Protein AF-A0A640MZW0-F1 (afdb_monomer)

Solvent-accessible surface area (backbone atoms only — not comparable to full-atom values): 3228 Å² total; per-residue (Å²): 133,62,59,75,46,80,37,77,53,25,78,40,83,65,30,37,54,52,53,53,52,40,49,76,71,59,37,44,75,46,63,45,66,98,48,78,88,53,49,63,64,51,53,52,54,39,46,76,67,73,43,91,125

pLDDT: mean 88.59, std 7.04, range [62.12, 96.56]

Nearest PDB structures (foldseek):
  4dc0-assembly1_B  TM=8.116E-01  e=3.977E-02  Streptomyces coelicolor
  3u4d-assembly1_A-2  TM=7.807E-01  e=9.862E-02  Bacillus subtilis
  3u4c-assembly1_A-2  TM=7.707E-01  e=3.016E-01  Bacillus subtilis
  4nbw-assembly1_D  TM=7.695E-01  e=1.308E+00  Plesiocystis pacifica SIR-1
  6zdz-assembly1_B  TM=7.450E-01  e=3.024E+00  Comamonas sp. 26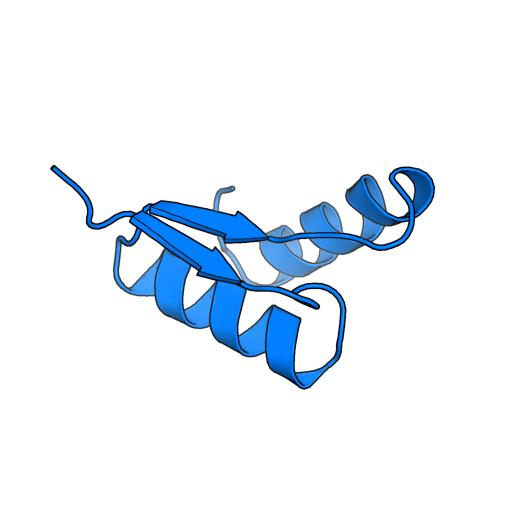

Foldseek 3Di:
DAAEEEQEPLVDPVSVVVQLVCLVVVHHYDYDDPDPVCVVVSVVVSVVVVRDD

Mean predicted aligned error: 3.94 Å

Organism: Bacillus anthracis (NCBI:txid1392)

Secondary structure (DSSP, 8-state):
---EEEETTTTSHHHHHHHHHHHHTT-EEEE--S-GGGHHHHHHHHHHTT---

Sequence (53 aa):
MKEQVLVTGGTGFLGLRIVAELLKQDYSVRATIRSLSKKDTILETLKAQNIDT

InterPro domains:
  IPR008030 NmrA-like domain [PF05368] (1-51)
  IPR036291 NAD(P)-binding domain superfamily [SSF51735] (3-49)

Radius of gyration: 10.35 Å; Cα contacts (8 Å, |Δi|>4): 64; chains: 1; bounding box: 26×21×26 Å

Structure (mmCIF, N/CA/C/O backbone):
data_AF-A0A640MZW0-F1
#
_entry.id   AF-A0A640MZW0-F1
#
loop_
_atom_site.group_PDB
_atom_site.id
_atom_site.type_symbol
_atom_site.label_atom_id
_atom_site.label_alt_id
_atom_site.label_comp_id
_atom_site.label_asym_id
_atom_site.label_entity_id
_atom_site.label_seq_id
_atom_site.pdbx_PDB_ins_code
_atom_site.Cartn_x
_atom_site.Cartn_y
_atom_site.Cartn_z
_atom_site.occupancy
_atom_site.B_iso_or_equiv
_atom_site.auth_seq_id
_atom_site.auth_comp_id
_atom_site.auth_asym_id
_atom_site.auth_atom_id
_atom_site.pdbx_PDB_model_num
ATOM 1 N N . MET A 1 1 ? -14.369 7.115 11.244 1.00 62.12 1 MET A N 1
ATOM 2 C CA . MET A 1 1 ? -13.802 7.218 9.880 1.00 62.12 1 MET A CA 1
ATOM 3 C C . MET A 1 1 ? -12.309 7.000 10.003 1.00 62.12 1 MET A C 1
ATOM 5 O O . MET A 1 1 ? -11.719 7.667 10.840 1.00 62.12 1 MET A O 1
ATOM 9 N N . LYS A 1 2 ? -11.722 6.072 9.240 1.00 77.44 2 LYS A N 1
ATOM 10 C CA . LYS A 1 2 ? -10.261 5.915 9.190 1.00 77.44 2 LYS A CA 1
ATOM 11 C C . LYS A 1 2 ? -9.669 7.106 8.437 1.00 77.44 2 LYS A C 1
ATOM 13 O O . LYS A 1 2 ? -10.206 7.481 7.393 1.00 77.44 2 LYS A O 1
ATOM 18 N N . GLU A 1 3 ? -8.607 7.708 8.962 1.00 92.19 3 GLU A N 1
ATOM 19 C CA . GLU A 1 3 ? -7.895 8.776 8.258 1.00 92.19 3 GLU A CA 1
ATOM 20 C C . GLU A 1 3 ? -7.289 8.225 6.964 1.00 92.19 3 GLU A C 1
ATOM 22 O O . GLU A 1 3 ? -6.832 7.079 6.903 1.00 92.19 3 GLU A O 1
ATOM 27 N N . GLN A 1 4 ? -7.339 9.025 5.900 1.00 95.44 4 GLN A N 1
ATOM 28 C CA . GLN A 1 4 ? -6.979 8.564 4.568 1.00 95.44 4 GLN A CA 1
ATOM 29 C C . GLN A 1 4 ? -5.636 9.149 4.132 1.00 95.44 4 GLN A C 1
ATOM 31 O O . GLN A 1 4 ? -5.497 10.365 4.009 1.00 95.44 4 GLN A O 1
ATOM 36 N N . VAL A 1 5 ? -4.669 8.282 3.832 1.00 96.56 5 VAL A N 1
ATOM 37 C CA . VAL A 1 5 ? -3.289 8.667 3.506 1.00 96.56 5 VAL A CA 1
ATOM 38 C C . VAL A 1 5 ? -2.959 8.303 2.060 1.00 96.56 5 VAL A C 1
ATOM 40 O O . VAL A 1 5 ? -3.201 7.179 1.622 1.00 96.56 5 VAL A O 1
ATOM 43 N N . LEU A 1 6 ? -2.385 9.248 1.309 1.00 96.31 6 LEU A N 1
ATOM 44 C CA . LEU A 1 6 ? -1.829 9.012 -0.026 1.00 96.31 6 LEU A CA 1
ATOM 45 C C . LEU A 1 6 ? -0.304 8.889 0.061 1.00 96.31 6 LEU A C 1
ATOM 47 O O . LEU A 1 6 ? 0.382 9.859 0.374 1.00 96.31 6 LEU A O 1
ATOM 51 N N . VAL A 1 7 ? 0.231 7.719 -0.279 1.00 94.94 7 VAL A N 1
ATOM 52 C CA . VAL A 1 7 ? 1.671 7.460 -0.361 1.00 94.94 7 VAL A CA 1
ATOM 53 C C . VAL A 1 7 ? 2.108 7.487 -1.823 1.00 94.94 7 VAL A C 1
ATOM 55 O O . VAL A 1 7 ? 1.807 6.583 -2.608 1.00 94.94 7 VAL A O 1
ATOM 58 N N . THR A 1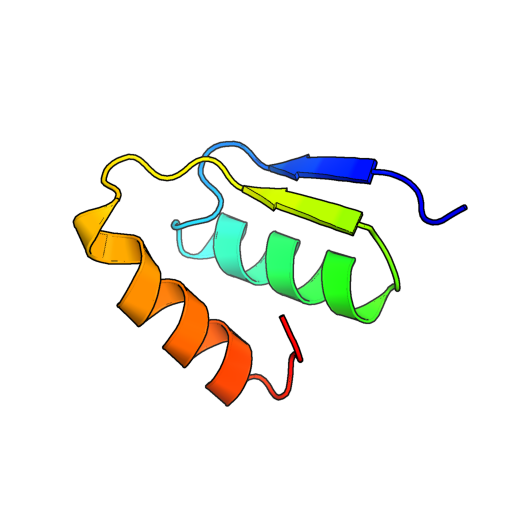 8 ? 2.852 8.522 -2.207 1.00 94.31 8 THR A N 1
ATOM 59 C CA . THR A 1 8 ? 3.492 8.549 -3.526 1.00 94.31 8 THR A CA 1
ATOM 60 C C . THR A 1 8 ? 4.767 7.703 -3.503 1.00 94.31 8 THR A C 1
ATOM 62 O O . THR A 1 8 ? 5.504 7.695 -2.521 1.00 94.31 8 THR A O 1
ATOM 65 N N . GLY A 1 9 ? 5.001 6.903 -4.546 1.00 89.31 9 GLY A N 1
ATOM 66 C CA . GLY A 1 9 ? 6.130 5.961 -4.567 1.00 89.31 9 GLY A CA 1
ATOM 67 C C . GLY A 1 9 ? 6.015 4.785 -3.580 1.00 89.31 9 GLY A C 1
ATOM 68 O O . GLY A 1 9 ? 7.034 4.212 -3.193 1.00 89.31 9 GLY A O 1
ATOM 69 N N . GLY A 1 10 ? 4.795 4.380 -3.203 1.00 89.75 10 GLY A N 1
ATOM 70 C CA . GLY A 1 10 ? 4.542 3.293 -2.240 1.00 89.75 10 GLY A CA 1
ATOM 71 C C . GLY A 1 10 ? 5.059 1.903 -2.647 1.00 89.75 10 GLY A C 1
ATOM 72 O O . GLY A 1 10 ? 4.969 0.966 -1.867 1.00 89.75 10 GLY A O 1
ATOM 73 N N . THR A 1 11 ? 5.626 1.756 -3.848 1.00 88.31 11 THR A N 1
ATOM 74 C CA . THR A 1 11 ? 6.223 0.505 -4.349 1.00 88.31 11 THR A CA 1
ATOM 75 C C . THR A 1 11 ? 7.721 0.382 -4.083 1.00 88.31 11 THR A C 1
ATOM 77 O O . THR A 1 11 ? 8.315 -0.639 -4.417 1.00 88.31 11 THR A O 1
ATOM 80 N N . GLY A 1 12 ? 8.375 1.450 -3.616 1.00 87.44 12 GLY A N 1
ATOM 81 C CA . GLY A 1 12 ? 9.795 1.417 -3.271 1.00 87.44 12 GLY A CA 1
ATOM 82 C C . GLY A 1 12 ? 10.042 0.670 -1.960 1.00 87.44 12 GLY A C 1
ATOM 83 O O . GLY A 1 1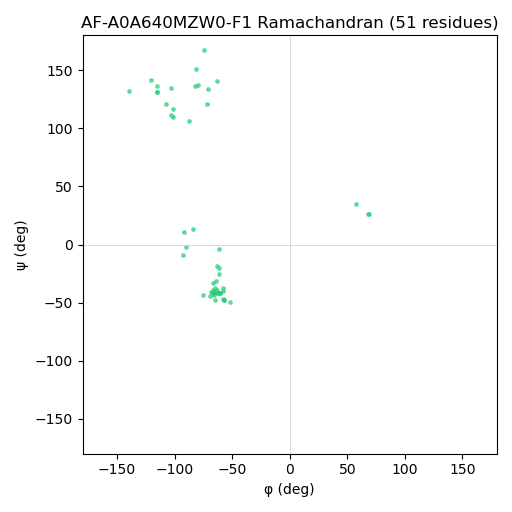2 ? 9.113 0.442 -1.191 1.00 87.44 12 GLY A O 1
ATOM 84 N N . PHE A 1 13 ? 11.305 0.352 -1.666 1.00 88.44 13 PHE A N 1
ATOM 85 C CA . PHE A 1 13 ? 11.690 -0.345 -0.430 1.00 88.44 13 PHE A CA 1
ATOM 86 C C . PHE A 1 13 ? 11.131 0.333 0.833 1.00 88.44 13 PHE A C 1
ATOM 88 O O . PHE A 1 13 ? 10.496 -0.310 1.665 1.00 88.44 13 PHE A O 1
ATOM 95 N N . LEU A 1 14 ? 11.312 1.652 0.951 1.00 91.62 14 LEU A N 1
ATOM 96 C CA . LEU A 1 14 ? 10.792 2.418 2.083 1.00 91.62 14 LEU A CA 1
ATOM 97 C C . LEU A 1 14 ? 9.276 2.636 1.992 1.00 91.62 14 LEU A C 1
ATOM 99 O O . LEU A 1 14 ? 8.576 2.461 2.986 1.00 91.62 14 LEU A O 1
ATOM 103 N N . GLY A 1 15 ? 8.772 2.981 0.803 1.00 92.88 15 GLY A N 1
ATOM 104 C CA . GLY A 1 15 ? 7.351 3.253 0.578 1.00 92.88 15 GLY A CA 1
ATOM 105 C C . GLY A 1 15 ? 6.462 2.071 0.959 1.00 92.88 15 GLY A C 1
ATOM 106 O O . GLY A 1 15 ? 5.442 2.267 1.610 1.00 92.88 15 GLY A O 1
ATOM 107 N N . LEU A 1 16 ? 6.897 0.847 0.650 1.00 92.06 16 LEU A N 1
ATOM 108 C CA . LEU A 1 16 ? 6.158 -0.361 0.994 1.00 92.06 16 LEU A CA 1
ATOM 109 C C . LEU A 1 16 ? 6.080 -0.575 2.510 1.00 92.06 16 LEU A C 1
ATOM 111 O O . LEU A 1 16 ? 5.018 -0.916 3.021 1.00 92.06 16 LEU A O 1
ATOM 115 N N . ARG A 1 17 ? 7.174 -0.315 3.244 1.00 93.12 17 ARG A N 1
ATOM 116 C CA . ARG A 1 17 ? 7.165 -0.383 4.715 1.00 93.12 17 ARG A CA 1
ATOM 117 C C . ARG A 1 17 ? 6.258 0.676 5.337 1.00 93.12 17 ARG A C 1
ATOM 119 O O . ARG A 1 17 ? 5.583 0.380 6.312 1.00 93.12 17 ARG A O 1
ATOM 126 N N . ILE A 1 18 ? 6.216 1.880 4.765 1.00 94.88 18 ILE A N 1
ATOM 127 C CA . ILE A 1 18 ? 5.316 2.948 5.224 1.00 94.88 18 ILE A CA 1
ATOM 128 C C . ILE A 1 18 ? 3.854 2.548 5.003 1.00 94.88 18 ILE A C 1
ATOM 130 O O . ILE A 1 18 ? 3.052 2.662 5.922 1.00 94.88 18 ILE A O 1
ATOM 134 N N . VAL A 1 19 ? 3.511 2.043 3.812 1.00 93.88 19 VAL A N 1
ATOM 135 C CA . VAL A 1 19 ? 2.155 1.550 3.512 1.00 93.88 19 VAL A CA 1
ATOM 136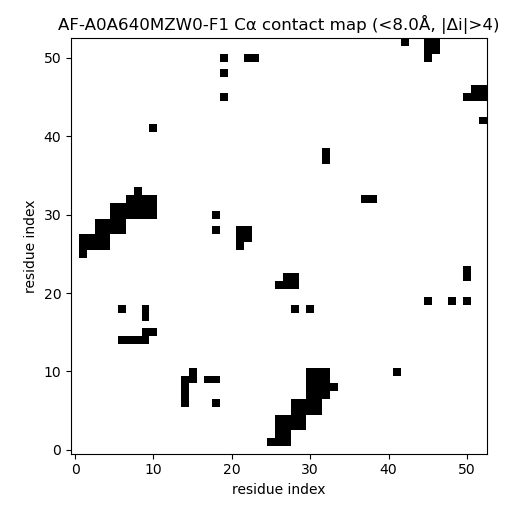 C C . VAL A 1 19 ? 1.756 0.454 4.497 1.00 93.88 19 VAL A C 1
ATOM 138 O O . VAL A 1 19 ? 0.681 0.523 5.081 1.00 93.88 19 VAL A O 1
ATOM 141 N N . ALA A 1 20 ? 2.641 -0.517 4.719 1.00 92.75 20 ALA A N 1
ATOM 142 C CA . ALA A 1 20 ? 2.418 -1.611 5.650 1.00 92.75 20 ALA A CA 1
ATOM 143 C C . ALA A 1 20 ? 2.147 -1.127 7.086 1.00 92.75 20 ALA A C 1
ATOM 145 O O . ALA A 1 20 ? 1.206 -1.580 7.733 1.00 92.75 20 ALA A O 1
ATOM 146 N N . GLU A 1 21 ? 2.955 -0.192 7.580 1.00 94.19 21 GLU A N 1
ATOM 147 C CA . GLU A 1 21 ? 2.832 0.332 8.940 1.00 94.19 21 GLU A CA 1
ATOM 148 C C . GLU A 1 21 ? 1.552 1.160 9.130 1.00 94.19 21 GLU A C 1
ATOM 150 O O . GLU A 1 21 ? 0.841 0.989 10.117 1.00 94.19 21 GLU A O 1
ATOM 155 N N . LEU A 1 22 ? 1.194 1.984 8.143 1.00 94.25 22 LEU A N 1
ATOM 156 C CA . LEU A 1 22 ? -0.062 2.735 8.151 1.00 94.25 22 LEU A CA 1
ATOM 157 C C . LEU A 1 22 ? -1.284 1.805 8.157 1.00 94.25 22 LEU A C 1
ATOM 159 O O . LEU A 1 22 ? -2.233 2.040 8.900 1.00 94.25 22 LEU A O 1
ATOM 163 N N . LEU A 1 23 ? -1.259 0.727 7.369 1.00 92.31 23 LEU A N 1
ATOM 164 C CA . LEU A 1 23 ? -2.349 -0.253 7.353 1.00 92.31 23 LEU A CA 1
ATOM 165 C C . LEU A 1 23 ? -2.505 -0.962 8.709 1.00 92.31 23 LEU A C 1
ATOM 167 O O . LEU A 1 23 ? -3.630 -1.144 9.169 1.00 92.31 23 LEU A O 1
ATOM 171 N N . LYS A 1 24 ? -1.400 -1.299 9.391 1.00 92.00 24 LYS A N 1
ATOM 172 C CA . LYS A 1 24 ? -1.428 -1.877 10.751 1.00 92.00 24 LYS A CA 1
ATOM 173 C C . LYS A 1 24 ? -2.005 -0.929 11.799 1.00 92.00 24 LYS A C 1
ATOM 175 O O . LYS A 1 24 ? -2.614 -1.384 12.761 1.00 92.00 24 LYS A O 1
ATOM 180 N N . GLN A 1 25 ? -1.814 0.372 11.612 1.00 92.50 25 GLN A N 1
ATOM 181 C CA . GLN A 1 25 ? -2.356 1.421 12.477 1.00 92.50 25 GLN A CA 1
ATOM 182 C C . GLN A 1 25 ? -3.799 1.810 12.118 1.00 92.50 25 GL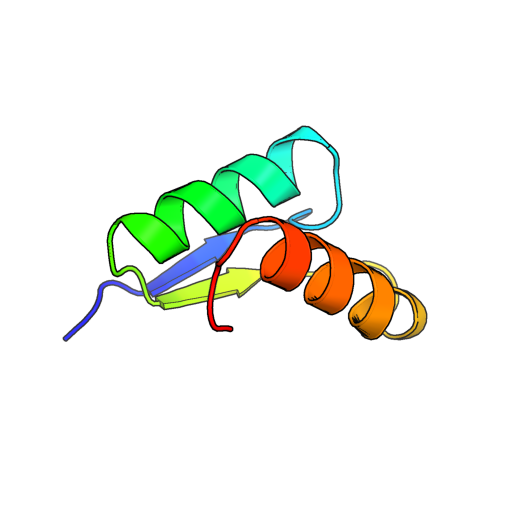N A C 1
ATOM 184 O O . GLN A 1 25 ? -4.299 2.822 12.596 1.00 92.50 25 GLN A O 1
ATOM 189 N N . ASP A 1 26 ? -4.477 1.006 11.295 1.00 91.06 26 ASP A N 1
ATOM 190 C CA . ASP A 1 26 ? -5.877 1.195 10.923 1.00 91.06 26 ASP A CA 1
ATOM 191 C C . ASP A 1 26 ? -6.142 2.438 10.047 1.00 91.06 26 ASP A C 1
ATOM 193 O O . ASP A 1 26 ? -7.254 2.963 10.005 1.00 91.06 26 ASP A O 1
ATOM 197 N N . TYR A 1 27 ? -5.142 2.901 9.286 1.00 95.06 27 TYR A N 1
ATOM 198 C CA . TYR A 1 27 ? -5.330 3.949 8.277 1.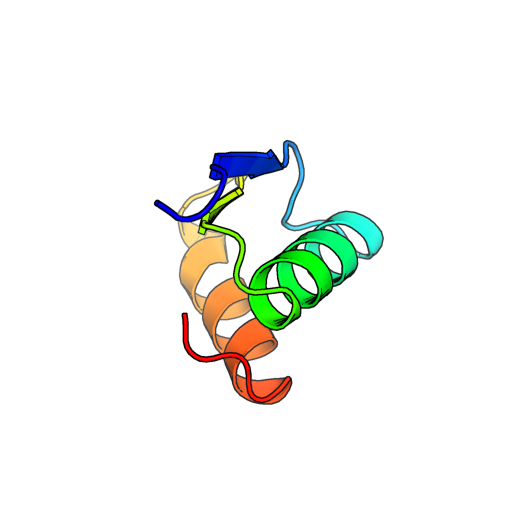00 95.06 27 TYR A CA 1
ATOM 199 C C . TYR A 1 27 ? -5.887 3.392 6.963 1.00 95.06 27 TYR A C 1
ATOM 201 O O . TYR A 1 27 ? -5.594 2.272 6.546 1.00 95.06 27 TYR A O 1
ATOM 209 N N . SER A 1 28 ? -6.633 4.226 6.233 1.00 94.44 28 SER A N 1
ATOM 210 C CA . SER A 1 28 ? -7.015 3.942 4.848 1.00 94.44 28 SER A CA 1
ATOM 211 C C . SER A 1 28 ? -5.926 4.446 3.898 1.00 94.44 28 SER A C 1
ATOM 213 O O . SER A 1 28 ? -5.822 5.647 3.649 1.00 94.44 28 SER A O 1
ATOM 215 N N . VAL A 1 29 ? -5.134 3.550 3.313 1.00 93.81 29 VAL A N 1
ATOM 216 C CA . VAL A 1 29 ? -3.967 3.935 2.501 1.00 93.81 29 VAL A CA 1
ATOM 217 C C . VAL A 1 29 ? -4.241 3.800 1.003 1.00 93.81 29 VAL A C 1
ATOM 219 O O . VAL A 1 29 ? -4.744 2.785 0.534 1.00 93.81 29 VAL A O 1
ATOM 222 N N . ARG A 1 30 ? -3.855 4.812 0.219 1.00 94.12 30 ARG A N 1
ATOM 223 C CA . ARG A 1 30 ? -3.724 4.725 -1.242 1.00 94.12 30 ARG A CA 1
ATOM 224 C C . ARG A 1 30 ? -2.269 4.922 -1.627 1.00 94.12 30 ARG A C 1
ATOM 226 O O . ARG A 1 30 ? -1.652 5.887 -1.195 1.00 94.12 30 ARG A O 1
ATOM 233 N N . ALA A 1 31 ? -1.729 4.047 -2.465 1.00 93.38 31 ALA A N 1
ATOM 234 C CA . ALA A 1 31 ? -0.365 4.167 -2.962 1.00 93.38 31 ALA A CA 1
ATOM 235 C C . ALA A 1 31 ? -0.352 4.400 -4.474 1.00 93.38 31 ALA A C 1
ATOM 237 O O . ALA A 1 31 ? -1.070 3.734 -5.219 1.00 93.38 31 ALA A O 1
ATOM 238 N N . THR A 1 32 ? 0.489 5.319 -4.947 1.00 92.81 32 THR A N 1
ATOM 239 C CA . THR A 1 32 ? 0.734 5.455 -6.389 1.00 92.81 32 THR A CA 1
ATOM 240 C C . THR A 1 32 ? 1.769 4.434 -6.827 1.00 92.81 32 THR A C 1
ATOM 242 O O . THR A 1 32 ? 2.827 4.313 -6.198 1.00 92.81 32 THR A O 1
ATOM 245 N N . ILE A 1 33 ? 1.523 3.782 -7.955 1.00 89.88 33 ILE A N 1
ATOM 246 C CA . ILE A 1 33 ? 2.459 2.838 -8.559 1.00 89.88 33 ILE A CA 1
ATOM 247 C C . ILE A 1 33 ? 2.821 3.318 -9.962 1.00 89.88 33 ILE A C 1
ATOM 249 O O . ILE A 1 33 ? 1.972 3.841 -10.678 1.00 89.88 33 ILE A O 1
ATOM 253 N N . ARG A 1 34 ? 4.091 3.163 -10.360 1.00 88.06 34 ARG A N 1
ATOM 254 C CA . ARG A 1 34 ? 4.558 3.612 -11.687 1.00 88.06 34 ARG A CA 1
ATOM 255 C C . ARG A 1 34 ? 3.934 2.808 -12.829 1.00 88.06 34 ARG A C 1
ATOM 257 O O . ARG A 1 34 ? 3.746 3.339 -13.914 1.00 88.06 34 ARG A O 1
ATOM 264 N N . SER A 1 35 ? 3.663 1.526 -12.587 1.00 88.44 35 SER A N 1
ATOM 265 C CA . SER A 1 35 ? 3.047 0.614 -13.548 1.00 88.44 35 SER A CA 1
ATOM 266 C C . SER A 1 35 ? 2.038 -0.275 -12.841 1.00 88.44 35 SER A C 1
ATOM 268 O O . SER A 1 35 ? 2.375 -0.895 -11.829 1.00 88.44 35 SER A O 1
ATOM 270 N N . LEU A 1 36 ? 0.840 -0.392 -13.416 1.00 87.00 36 LEU A N 1
ATOM 271 C CA . LEU A 1 36 ? -0.195 -1.308 -12.938 1.00 87.00 36 LEU A CA 1
ATOM 272 C C . LEU A 1 36 ? 0.245 -2.776 -12.999 1.00 87.00 36 LEU A C 1
ATOM 274 O O . LEU A 1 36 ? -0.202 -3.566 -12.179 1.00 87.00 36 LEU A O 1
ATOM 278 N N . SER A 1 37 ? 1.187 -3.128 -13.882 1.00 87.81 37 SER A N 1
ATOM 279 C CA . SER A 1 37 ? 1.726 -4.493 -13.974 1.00 87.81 37 SER A CA 1
ATOM 280 C C . SER A 1 37 ? 2.462 -4.964 -12.717 1.00 87.81 37 SER A C 1
ATOM 282 O O . SER A 1 37 ? 2.654 -6.159 -12.539 1.00 87.81 37 SER A O 1
ATOM 284 N N . LYS A 1 38 ? 2.886 -4.047 -11.836 1.00 84.81 38 LYS A N 1
ATOM 285 C CA . LYS A 1 38 ? 3.538 -4.395 -10.562 1.00 84.81 38 LYS A CA 1
ATOM 286 C C . LYS A 1 38 ? 2.554 -4.563 -9.404 1.00 84.81 38 LYS A C 1
ATOM 288 O O . LYS A 1 38 ? 2.991 -4.860 -8.296 1.00 84.81 38 LYS A O 1
ATOM 293 N N . LYS A 1 39 ? 1.256 -4.337 -9.634 1.00 87.12 39 LYS A N 1
ATOM 294 C CA . LYS A 1 39 ? 0.225 -4.368 -8.590 1.00 87.12 39 LYS A CA 1
ATOM 295 C C . LYS A 1 39 ? 0.206 -5.708 -7.856 1.00 87.12 39 LYS A C 1
ATOM 297 O O . LYS A 1 39 ? 0.233 -5.707 -6.630 1.00 87.12 39 LYS A O 1
ATOM 302 N N . ASP A 1 40 ? 0.217 -6.816 -8.589 1.00 88.19 40 ASP A N 1
ATOM 303 C CA . ASP A 1 40 ? 0.056 -8.147 -7.995 1.00 88.19 40 ASP A CA 1
ATOM 304 C C . ASP A 1 40 ? 1.233 -8.506 -7.083 1.00 88.19 40 ASP A C 1
ATOM 306 O O . ASP A 1 40 ? 1.022 -8.887 -5.937 1.00 88.19 40 ASP A O 1
ATOM 310 N N . THR A 1 41 ? 2.468 -8.229 -7.510 1.00 86.56 41 THR A N 1
ATOM 311 C CA . THR A 1 41 ? 3.671 -8.422 -6.680 1.00 86.56 41 THR A CA 1
ATOM 312 C C . THR A 1 41 ? 3.616 -7.625 -5.374 1.00 86.56 41 THR A C 1
ATOM 314 O O . THR A 1 41 ? 4.070 -8.088 -4.326 1.00 86.56 41 THR A O 1
ATOM 317 N N . ILE A 1 42 ? 3.065 -6.409 -5.412 1.00 86.38 42 ILE A N 1
A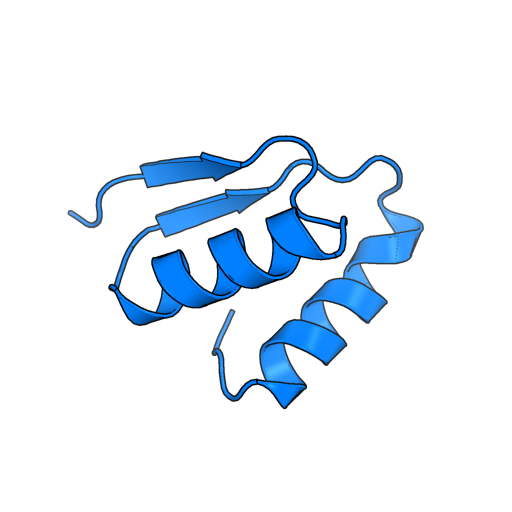TOM 318 C CA . ILE A 1 42 ? 2.934 -5.561 -4.219 1.00 86.38 42 ILE A CA 1
ATOM 319 C C . ILE A 1 42 ? 1.902 -6.157 -3.258 1.00 86.38 42 ILE A C 1
ATOM 321 O O . ILE A 1 42 ? 2.168 -6.232 -2.060 1.00 86.38 42 ILE A O 1
ATOM 325 N N . LEU A 1 43 ? 0.759 -6.612 -3.779 1.00 87.25 43 LEU A N 1
ATOM 326 C CA . LEU A 1 43 ? -0.283 -7.265 -2.984 1.00 87.25 43 LEU A CA 1
ATOM 327 C C . LEU A 1 43 ? 0.216 -8.573 -2.362 1.00 87.25 43 LEU A C 1
ATOM 329 O O . LEU A 1 43 ? -0.031 -8.821 -1.187 1.00 87.25 43 LEU A O 1
ATOM 333 N N . GLU A 1 44 ? 0.966 -9.384 -3.107 1.00 87.38 44 GLU A N 1
ATOM 334 C CA . GLU A 1 44 ? 1.605 -10.594 -2.579 1.00 87.38 44 GLU A CA 1
ATOM 335 C C . GLU A 1 44 ? 2.584 -10.272 -1.448 1.00 87.38 44 GLU A C 1
ATOM 337 O O . GLU A 1 44 ? 2.585 -10.940 -0.415 1.00 87.38 44 GLU A O 1
ATOM 342 N N . THR A 1 45 ? 3.375 -9.206 -1.601 1.00 85.94 45 THR A N 1
ATOM 343 C CA . THR A 1 45 ? 4.330 -8.789 -0.566 1.00 85.94 45 THR A CA 1
ATOM 344 C C . THR A 1 45 ? 3.620 -8.296 0.698 1.00 85.94 45 THR A C 1
ATOM 346 O O . THR A 1 45 ? 4.063 -8.599 1.804 1.00 85.94 45 THR A O 1
ATOM 349 N N . LEU A 1 46 ? 2.508 -7.568 0.556 1.00 86.12 46 LEU A N 1
ATOM 350 C CA . LEU A 1 46 ? 1.686 -7.115 1.686 1.00 86.12 46 LEU A CA 1
ATOM 351 C C . LEU A 1 46 ? 1.014 -8.297 2.402 1.00 86.12 46 LEU A C 1
ATOM 353 O O . LEU A 1 46 ? 1.067 -8.377 3.630 1.00 86.12 46 LEU A O 1
ATOM 357 N N . LYS A 1 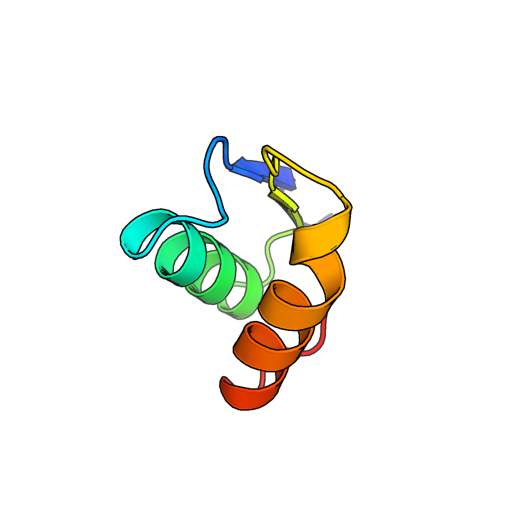47 ? 0.492 -9.275 1.651 1.00 86.81 47 LYS A N 1
ATOM 358 C CA . LYS A 1 47 ? -0.051 -10.525 2.210 1.00 86.81 47 LYS A CA 1
ATOM 359 C C . LYS A 1 47 ? 1.000 -11.326 2.971 1.00 86.81 47 LYS A C 1
ATOM 361 O O . LYS A 1 47 ? 0.724 -11.798 4.070 1.00 86.81 47 LYS A O 1
ATOM 366 N N . ALA A 1 48 ? 2.223 -11.426 2.445 1.00 83.81 48 ALA A N 1
ATOM 367 C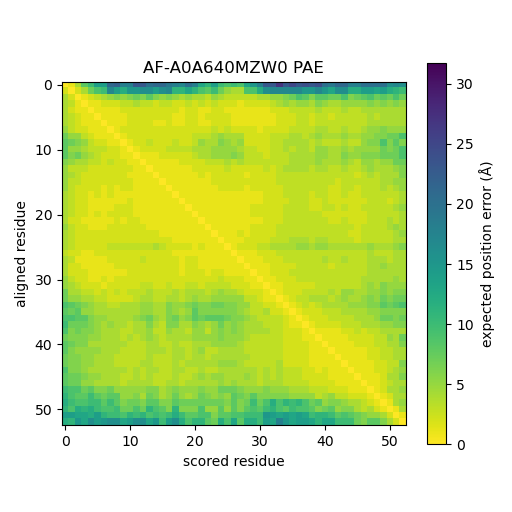 CA . ALA A 1 48 ? 3.339 -12.077 3.137 1.00 83.81 48 ALA A CA 1
ATOM 368 C C . ALA A 1 48 ? 3.703 -11.391 4.471 1.00 83.81 48 ALA A C 1
ATOM 370 O O . ALA A 1 48 ? 4.308 -12.012 5.343 1.00 83.81 48 ALA A O 1
ATOM 371 N N . GLN A 1 49 ? 3.316 -10.125 4.655 1.00 79.94 49 GLN A N 1
ATOM 372 C CA . GLN A 1 49 ? 3.479 -9.375 5.903 1.00 79.94 49 GLN A CA 1
ATOM 373 C C . GLN A 1 49 ? 2.267 -9.482 6.848 1.00 79.94 49 GLN A C 1
ATOM 375 O O . GLN A 1 49 ? 2.231 -8.772 7.854 1.00 79.94 49 GLN A O 1
ATOM 380 N N . ASN A 1 50 ? 1.316 -10.385 6.565 1.00 82.88 50 ASN A N 1
ATOM 381 C CA . ASN A 1 50 ? 0.045 -10.562 7.282 1.00 82.88 50 ASN A CA 1
ATOM 382 C C . ASN A 1 50 ? -0.818 -9.293 7.308 1.00 82.88 50 ASN A C 1
ATOM 384 O O . ASN A 1 50 ? -1.487 -9.004 8.299 1.00 82.88 50 ASN A O 1
ATOM 388 N N . ILE A 1 51 ? -0.772 -8.514 6.227 1.00 81.12 51 ILE A N 1
ATOM 389 C CA . ILE A 1 51 ? -1.600 -7.324 6.069 1.00 81.12 51 ILE A CA 1
ATOM 390 C C . ILE A 1 51 ? -2.733 -7.677 5.115 1.00 81.12 51 ILE A C 1
ATOM 392 O O . ILE A 1 51 ? -2.496 -7.911 3.928 1.00 81.12 51 ILE A O 1
ATOM 396 N N . ASP A 1 52 ? -3.952 -7.727 5.646 1.00 71.31 52 ASP A N 1
ATOM 397 C CA . ASP A 1 52 ? -5.155 -7.850 4.826 1.00 71.31 52 ASP A CA 1
ATOM 398 C C . ASP A 1 52 ? -5.376 -6.516 4.101 1.00 71.31 52 ASP A C 1
ATOM 400 O O . ASP A 1 52 ? -5.436 -5.455 4.728 1.00 71.31 52 ASP A O 1
ATOM 404 N N . THR A 1 53 ? -5.398 -6.571 2.768 1.00 64.56 53 THR A N 1
ATOM 405 C CA . THR A 1 53 ? -5.444 -5.404 1.867 1.00 64.56 53 THR A CA 1
ATOM 406 C C . THR A 1 53 ? -6.643 -5.452 0.948 1.00 64.56 53 THR A C 1
ATOM 408 O O . THR A 1 53 ? -7.019 -6.570 0.530 1.00 64.56 53 THR A O 1
#